Protein AF-A0A0A2UVT8-F1 (afdb_monomer_lite)

Secondary structure (DSSP, 8-state):
-HHHHHHHHHHHHHHHHHHHHHHHTTTTS-HHHHHHHHHHHHHHHHHHHHHHHHHTT-HHHHHHHHHHHHHHHHHHHHHH--

Sequence (82 aa):
MKDRTFLYIIGGVAIVSWLLYFAAYFNHYKMHYIVEGLIFSASATILYFVLVASFFKGSGGRKVTGTILGLVAATFVVVIAL

Radius of gyration: 15.55 Å; chains: 1; bounding box: 35×17×40 Å

Structure (mmCIF, N/CA/C/O backbone):
data_AF-A0A0A2UVT8-F1
#
_entry.id   AF-A0A0A2UVT8-F1
#
loop_
_atom_site.group_PDB
_atom_site.id
_atom_site.type_symbol
_atom_site.label_atom_id
_atom_site.label_alt_id
_atom_site.label_comp_id
_atom_site.label_asym_id
_atom_site.label_entity_id
_atom_site.label_seq_id
_atom_site.pdbx_PDB_ins_code
_atom_site.Cartn_x
_atom_site.Cartn_y
_atom_site.Cartn_z
_atom_site.occupancy
_atom_site.B_iso_or_equiv
_atom_site.auth_seq_id
_atom_site.auth_comp_id
_atom_site.auth_asym_id
_atom_site.auth_atom_id
_atom_site.pdbx_PDB_model_num
ATOM 1 N N . MET A 1 1 ? -6.511 -6.638 20.370 1.00 49.72 1 MET A N 1
ATOM 2 C CA . MET A 1 1 ? -5.068 -6.322 20.227 1.00 49.72 1 MET A CA 1
ATOM 3 C C . MET A 1 1 ? -4.329 -7.239 19.238 1.00 49.72 1 MET A C 1
ATOM 5 O O . MET A 1 1 ? -3.252 -6.849 18.819 1.00 49.72 1 MET A O 1
ATOM 9 N N . LYS A 1 2 ? -4.887 -8.385 18.796 1.00 54.72 2 LYS A N 1
ATOM 10 C CA . LYS A 1 2 ? -4.237 -9.282 17.813 1.00 54.72 2 LYS A CA 1
ATOM 11 C C . LYS A 1 2 ? -4.277 -8.786 16.353 1.00 54.72 2 LYS A C 1
ATOM 13 O O . LYS A 1 2 ? -3.317 -9.008 15.626 1.00 54.72 2 LYS A O 1
ATOM 18 N N . ASP A 1 3 ? -5.309 -8.043 15.948 1.00 66.50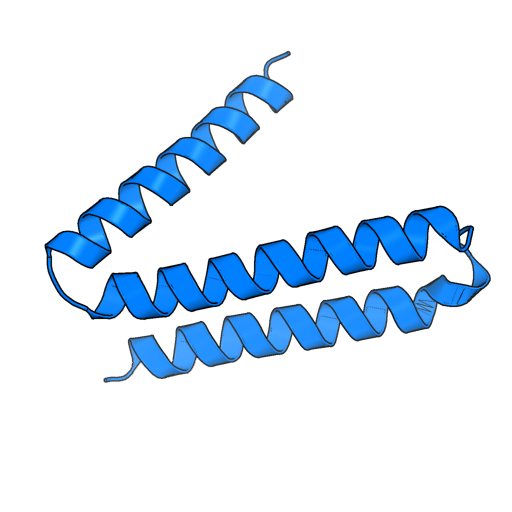 3 ASP A N 1
ATOM 19 C CA . ASP A 1 3 ? -5.510 -7.705 14.522 1.00 66.50 3 ASP A CA 1
ATOM 20 C C . ASP A 1 3 ? -4.635 -6.552 14.008 1.00 66.50 3 ASP A C 1
ATOM 22 O O . ASP A 1 3 ? -4.304 -6.500 12.828 1.00 66.50 3 ASP A O 1
ATOM 26 N N . ARG A 1 4 ? -4.221 -5.631 14.892 1.00 71.44 4 ARG A N 1
ATOM 27 C CA . ARG A 1 4 ? -3.367 -4.489 14.513 1.00 71.44 4 ARG A CA 1
ATOM 28 C C . ARG A 1 4 ? -2.018 -4.976 14.010 1.00 71.44 4 ARG A C 1
ATOM 30 O O . ARG A 1 4 ? -1.637 -4.691 12.882 1.00 71.44 4 ARG A O 1
ATOM 37 N N . THR A 1 5 ? -1.321 -5.737 14.848 1.00 79.31 5 THR A N 1
ATOM 38 C CA . THR A 1 5 ? 0.027 -6.233 14.565 1.00 79.31 5 THR A CA 1
ATOM 39 C C . THR A 1 5 ? 0.047 -7.114 13.321 1.00 79.31 5 THR A C 1
ATOM 41 O O . THR A 1 5 ? 0.954 -6.987 12.509 1.00 79.31 5 THR A O 1
ATOM 44 N N . PHE A 1 6 ? -0.982 -7.941 13.119 1.00 83.06 6 PHE A N 1
ATOM 45 C CA . PHE A 1 6 ? -1.104 -8.781 11.929 1.00 83.06 6 PHE A CA 1
ATOM 46 C C . PHE A 1 6 ? -1.174 -7.963 10.629 1.00 83.06 6 PHE A C 1
ATOM 48 O O . PHE A 1 6 ? -0.444 -8.255 9.685 1.00 83.06 6 PHE A O 1
ATOM 55 N N . LEU A 1 7 ? -1.971 -6.888 10.594 1.00 82.12 7 LEU A N 1
ATOM 56 C CA . LEU A 1 7 ? -2.072 -6.016 9.416 1.00 82.12 7 LEU A CA 1
ATOM 57 C C . LEU A 1 7 ? -0.777 -5.237 9.143 1.00 82.12 7 LEU A C 1
ATOM 59 O O . LEU A 1 7 ? -0.405 -5.054 7.982 1.00 82.12 7 LEU A O 1
ATOM 63 N N . TYR A 1 8 ? -0.054 -4.819 10.184 1.00 82.50 8 TYR A N 1
ATOM 64 C CA . TYR A 1 8 ? 1.272 -4.219 10.007 1.00 82.50 8 TYR A CA 1
ATOM 65 C C . TYR A 1 8 ? 2.296 -5.233 9.478 1.00 82.50 8 TYR A C 1
ATOM 67 O O . TYR A 1 8 ? 3.076 -4.888 8.594 1.00 82.50 8 TYR A O 1
ATOM 75 N N . ILE A 1 9 ? 2.263 -6.483 9.959 1.00 86.06 9 ILE A N 1
ATOM 76 C CA . ILE A 1 9 ? 3.137 -7.561 9.473 1.00 86.06 9 ILE A CA 1
ATOM 77 C C . ILE A 1 9 ? 2.856 -7.861 7.999 1.00 86.06 9 ILE A C 1
ATOM 79 O O . ILE A 1 9 ? 3.800 -7.903 7.219 1.00 86.06 9 ILE A O 1
ATOM 83 N N . ILE A 1 10 ? 1.589 -8.008 7.594 1.00 86.31 10 ILE A N 1
ATOM 84 C CA . ILE A 1 10 ? 1.227 -8.210 6.179 1.00 86.31 10 ILE A CA 1
ATOM 85 C C . ILE A 1 10 ? 1.755 -7.064 5.312 1.00 86.31 10 ILE A C 1
ATOM 87 O O . ILE A 1 10 ? 2.363 -7.320 4.274 1.00 86.31 10 ILE A O 1
ATOM 91 N N . GLY A 1 11 ? 1.574 -5.815 5.755 1.00 82.44 11 GLY A N 1
ATOM 92 C CA . GLY A 1 11 ? 2.114 -4.650 5.051 1.00 82.44 11 GLY A CA 1
ATOM 93 C C . GLY A 1 11 ? 3.632 -4.725 4.901 1.00 82.44 11 GLY A C 1
ATOM 94 O O . GLY A 1 11 ? 4.156 -4.541 3.807 1.00 82.44 11 GLY A O 1
ATOM 95 N N . GLY A 1 12 ? 4.340 -5.076 5.977 1.00 83.31 12 GLY A N 1
ATOM 96 C CA . GLY A 1 12 ? 5.790 -5.273 5.959 1.00 83.31 12 GLY A CA 1
ATOM 97 C C . GLY A 1 12 ? 6.238 -6.381 5.001 1.00 83.31 12 GLY A C 1
ATOM 98 O O . GLY A 1 12 ? 7.132 -6.161 4.186 1.00 83.31 12 GLY A O 1
ATOM 99 N N . VAL A 1 13 ? 5.592 -7.549 5.045 1.00 87.44 13 VAL A N 1
ATOM 100 C CA . VAL A 1 13 ? 5.901 -8.685 4.157 1.00 87.44 13 VAL A CA 1
ATOM 101 C C . VAL A 1 13 ? 5.673 -8.319 2.689 1.00 87.44 13 VAL A C 1
ATOM 103 O O . VAL A 1 13 ? 6.492 -8.675 1.839 1.00 87.44 13 VAL A O 1
ATOM 106 N N . ALA A 1 14 ? 4.609 -7.573 2.384 1.00 84.88 14 ALA A N 1
ATOM 107 C CA . ALA A 1 14 ? 4.328 -7.107 1.029 1.00 84.88 14 ALA A CA 1
ATOM 108 C C . ALA A 1 14 ? 5.425 -6.164 0.502 1.00 84.88 14 ALA A C 1
ATOM 110 O O . ALA A 1 14 ? 5.890 -6.342 -0.622 1.00 84.88 14 ALA A O 1
ATOM 111 N N . ILE A 1 15 ? 5.899 -5.220 1.324 1.00 84.19 15 ILE A N 1
ATOM 112 C CA . ILE A 1 15 ? 6.983 -4.290 0.954 1.00 84.19 15 ILE A CA 1
ATOM 113 C C . ILE A 1 15 ? 8.281 -5.046 0.677 1.00 84.19 15 ILE A C 1
ATOM 115 O O . ILE A 1 15 ? 8.933 -4.805 -0.336 1.00 84.19 15 ILE A O 1
ATOM 119 N N . VAL A 1 16 ? 8.653 -5.976 1.560 1.00 86.12 16 VAL A N 1
ATOM 120 C CA . VAL A 1 16 ? 9.882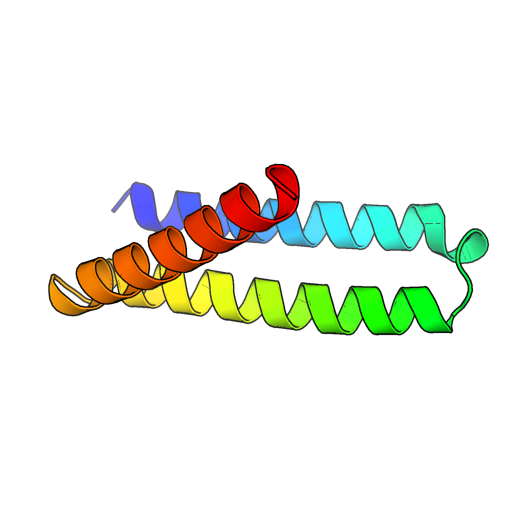 -6.765 1.401 1.00 86.12 16 VAL A CA 1
ATOM 121 C C . VAL A 1 16 ? 9.810 -7.629 0.141 1.00 86.12 16 VAL A C 1
ATOM 123 O O . VAL A 1 16 ? 10.761 -7.651 -0.637 1.00 86.12 16 VAL A O 1
ATOM 126 N N . SER A 1 17 ? 8.672 -8.284 -0.104 1.00 84.75 17 SER A N 1
ATOM 127 C CA . SER A 1 17 ? 8.455 -9.093 -1.314 1.00 84.75 17 SER A CA 1
ATOM 128 C C . SER A 1 17 ? 8.560 -8.249 -2.585 1.00 84.75 17 SER A C 1
ATOM 130 O O . SER A 1 17 ? 9.150 -8.674 -3.576 1.00 84.75 17 SER A O 1
ATOM 132 N N . TRP A 1 18 ? 8.031 -7.027 -2.546 1.00 82.75 18 TRP A N 1
ATOM 133 C CA . TRP A 1 18 ? 8.106 -6.089 -3.657 1.00 82.75 18 TRP A CA 1
ATOM 134 C C . TRP A 1 18 ? 9.539 -5.596 -3.907 1.00 82.75 18 TRP A C 1
ATOM 136 O O . TRP A 1 18 ? 10.000 -5.610 -5.047 1.00 82.75 18 TRP A O 1
ATOM 146 N N . LEU A 1 19 ? 10.288 -5.238 -2.859 1.00 83.00 19 LEU A N 1
ATOM 147 C CA . LEU A 1 19 ? 11.700 -4.856 -2.984 1.00 83.00 19 LEU A CA 1
ATOM 148 C C . LEU A 1 19 ? 12.544 -5.995 -3.566 1.00 83.00 19 LEU A C 1
ATOM 150 O O . LEU A 1 19 ? 13.381 -5.755 -4.434 1.00 83.00 19 LEU A O 1
ATOM 154 N N . LEU A 1 20 ? 12.289 -7.233 -3.135 1.00 85.19 20 LEU A N 1
ATOM 155 C CA . LEU A 1 20 ? 12.933 -8.425 -3.688 1.00 85.19 20 LEU A CA 1
ATOM 156 C C . LEU A 1 20 ? 12.592 -8.623 -5.169 1.00 85.19 20 LEU A C 1
ATOM 158 O O . LEU A 1 20 ? 13.483 -8.943 -5.951 1.00 85.19 20 LEU A O 1
ATOM 162 N N . TYR A 1 21 ? 11.340 -8.387 -5.571 1.00 83.62 21 TYR A N 1
ATOM 163 C CA . TYR A 1 21 ? 10.940 -8.429 -6.978 1.00 83.62 21 TYR A CA 1
ATOM 164 C C . TYR A 1 21 ? 11.712 -7.396 -7.810 1.00 83.62 21 TYR A C 1
ATOM 166 O O . TYR A 1 21 ? 12.326 -7.742 -8.817 1.00 83.62 21 TYR A O 1
ATOM 174 N N . PHE A 1 22 ? 11.765 -6.138 -7.371 1.00 78.44 22 PHE A N 1
ATOM 175 C CA . PHE A 1 22 ? 12.508 -5.107 -8.101 1.00 78.44 22 PHE A CA 1
ATOM 176 C C . PHE A 1 22 ? 14.012 -5.377 -8.137 1.00 78.44 22 PHE A C 1
ATOM 178 O O . PHE A 1 22 ? 14.632 -5.160 -9.174 1.00 78.44 22 PHE A O 1
ATOM 185 N N . ALA A 1 23 ? 14.590 -5.906 -7.057 1.00 81.06 23 ALA A N 1
ATOM 186 C CA . ALA A 1 23 ? 15.990 -6.316 -7.031 1.00 81.06 23 ALA A CA 1
ATOM 187 C C . ALA A 1 23 ? 16.272 -7.471 -8.009 1.00 81.06 23 ALA A C 1
ATOM 189 O O . ALA A 1 23 ? 17.258 -7.421 -8.743 1.00 81.06 23 ALA A O 1
ATOM 190 N N . ALA 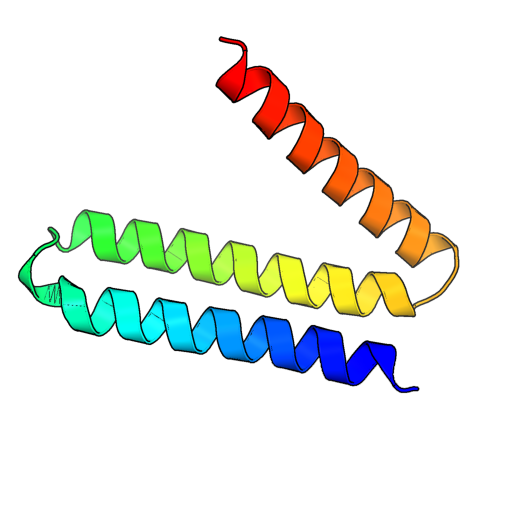A 1 24 ? 15.396 -8.479 -8.069 1.00 83.75 24 ALA A N 1
ATOM 191 C CA . ALA A 1 24 ? 15.550 -9.635 -8.953 1.00 83.75 24 ALA A CA 1
ATOM 192 C C . ALA A 1 24 ? 15.441 -9.269 -10.442 1.00 83.75 24 ALA A C 1
ATOM 194 O O . ALA A 1 24 ? 16.131 -9.856 -11.275 1.00 83.75 24 ALA A O 1
ATOM 195 N N . TYR A 1 25 ? 14.609 -8.282 -10.779 1.00 79.12 25 TYR A N 1
ATOM 196 C CA . TYR A 1 25 ? 14.351 -7.878 -12.163 1.00 79.12 25 TYR A CA 1
ATOM 197 C C . TYR A 1 25 ? 14.976 -6.528 -12.546 1.00 79.12 25 TYR A C 1
ATOM 199 O O . TYR A 1 25 ? 14.678 -5.997 -13.616 1.00 79.12 25 TYR A O 1
ATOM 207 N N . PHE A 1 26 ? 15.883 -5.982 -11.729 1.00 76.12 26 PHE A N 1
ATOM 208 C CA . PHE A 1 26 ? 16.510 -4.676 -11.971 1.00 76.12 26 PHE A CA 1
ATOM 209 C C . PHE A 1 26 ? 17.218 -4.596 -13.334 1.00 76.12 26 PHE A C 1
ATOM 211 O O . PHE A 1 26 ? 17.127 -3.588 -14.027 1.00 76.12 26 PHE A O 1
ATOM 218 N N . ASN A 1 27 ? 17.856 -5.689 -13.760 1.00 77.50 27 ASN A N 1
ATOM 219 C CA . ASN A 1 27 ? 18.545 -5.766 -15.053 1.00 77.50 27 ASN A CA 1
ATOM 220 C C . ASN A 1 27 ? 17.599 -5.984 -16.248 1.00 77.50 27 ASN A C 1
ATOM 222 O O . ASN A 1 27 ? 18.039 -5.913 -17.392 1.00 77.50 27 ASN A O 1
ATOM 226 N N . HIS A 1 28 ? 16.319 -6.277 -15.999 1.00 76.81 28 HIS A N 1
ATOM 227 C CA . HIS A 1 28 ? 15.354 -6.656 -17.032 1.00 76.81 28 HIS A CA 1
ATOM 228 C C . HIS A 1 28 ? 14.432 -5.500 -17.454 1.00 76.81 28 HIS A C 1
ATOM 230 O O . HIS A 1 28 ? 13.856 -5.539 -18.545 1.00 76.81 28 HIS A O 1
ATOM 236 N N . TYR A 1 29 ? 14.302 -4.468 -16.615 1.00 73.69 29 TYR A N 1
ATOM 237 C CA . TYR A 1 29 ? 13.449 -3.303 -16.854 1.00 73.69 29 TYR A CA 1
ATOM 238 C C . TYR A 1 29 ? 14.270 -2.059 -17.210 1.00 73.69 29 TYR A C 1
ATOM 240 O O . TYR A 1 29 ? 15.348 -1.820 -16.672 1.00 73.69 29 TYR A O 1
ATOM 248 N N . LYS A 1 30 ? 13.739 -1.205 -18.099 1.00 79.81 30 LYS A N 1
ATOM 249 C CA . LYS A 1 30 ? 14.324 0.128 -18.322 1.00 79.81 30 LYS A CA 1
ATOM 250 C C . LYS A 1 30 ? 14.182 0.956 -17.043 1.00 79.81 30 LYS A C 1
ATOM 252 O O . LYS A 1 30 ? 13.114 0.944 -16.435 1.00 79.81 30 LYS A O 1
ATOM 257 N N . MET A 1 31 ? 15.210 1.738 -16.706 1.00 76.75 31 MET A N 1
ATOM 258 C CA . MET A 1 31 ? 15.262 2.604 -15.513 1.00 76.75 31 MET A CA 1
ATOM 259 C C . MET A 1 31 ? 13.977 3.416 -15.278 1.00 76.75 31 MET A C 1
ATOM 261 O O . MET A 1 31 ? 13.481 3.489 -14.162 1.00 76.75 31 MET A O 1
ATOM 265 N N . HIS A 1 32 ? 13.391 3.952 -16.350 1.00 77.44 32 HIS A N 1
ATOM 266 C CA . HIS A 1 32 ? 12.092 4.629 -16.349 1.00 77.44 32 HIS A CA 1
ATOM 267 C C . HIS A 1 32 ? 10.977 3.827 -15.642 1.00 77.44 32 HIS A C 1
ATOM 269 O O . HIS A 1 32 ? 10.338 4.341 -14.730 1.00 77.44 32 HIS A O 1
ATOM 275 N N . TYR A 1 33 ? 10.785 2.552 -16.002 1.00 77.50 33 TYR A N 1
ATOM 276 C CA . TYR A 1 33 ? 9.721 1.715 -15.430 1.00 77.50 33 TYR A CA 1
ATOM 277 C C . TYR A 1 33 ? 10.004 1.337 -13.976 1.00 77.50 33 TYR A C 1
ATOM 279 O O . TYR A 1 33 ? 9.083 1.116 -13.193 1.00 77.50 33 TYR A O 1
ATOM 287 N N . ILE A 1 34 ? 11.286 1.277 -13.610 1.00 78.44 34 ILE A N 1
ATOM 288 C CA . ILE A 1 34 ? 11.714 1.018 -12.237 1.00 78.44 34 ILE A CA 1
ATOM 289 C C . ILE A 1 34 ? 11.333 2.198 -11.343 1.00 78.44 34 ILE A C 1
ATOM 291 O O . ILE A 1 34 ? 10.754 1.997 -10.277 1.00 78.44 34 ILE A O 1
ATOM 295 N N . VAL A 1 35 ? 11.608 3.423 -11.794 1.00 80.56 35 VAL A N 1
ATOM 296 C CA . VAL A 1 35 ? 11.285 4.649 -11.053 1.00 80.56 35 VAL A CA 1
ATOM 297 C C . VAL A 1 35 ? 9.772 4.843 -10.934 1.00 80.56 35 VAL A C 1
ATOM 299 O O . VAL A 1 35 ? 9.287 5.103 -9.834 1.00 80.56 35 VAL A O 1
ATOM 302 N N . GLU A 1 36 ? 9.013 4.656 -12.017 1.00 79.88 36 GLU A N 1
ATOM 303 C CA . GLU A 1 36 ? 7.543 4.722 -11.970 1.00 79.88 36 GLU A CA 1
ATOM 304 C C . GLU A 1 36 ? 6.957 3.677 -11.013 1.00 79.88 36 GLU A C 1
ATOM 306 O O . GLU A 1 36 ? 6.126 4.006 -10.163 1.00 79.88 36 GLU A O 1
ATOM 311 N N . GLY A 1 37 ? 7.440 2.433 -11.094 1.00 79.25 37 GLY A N 1
ATOM 312 C CA . GLY A 1 37 ? 7.026 1.356 -10.200 1.00 79.25 37 GLY A CA 1
ATOM 313 C C . GLY A 1 37 ? 7.336 1.655 -8.734 1.00 79.25 37 GLY A C 1
ATOM 314 O O . GLY A 1 37 ? 6.500 1.385 -7.872 1.00 79.25 37 GLY A O 1
ATOM 315 N N . LEU A 1 38 ? 8.500 2.248 -8.450 1.00 81.62 38 LEU A N 1
ATOM 316 C CA . LEU A 1 38 ? 8.923 2.649 -7.106 1.00 81.62 38 LEU A CA 1
ATOM 317 C C . LEU A 1 38 ? 8.063 3.778 -6.535 1.00 81.62 38 LEU A C 1
ATOM 319 O O . LEU A 1 38 ? 7.670 3.723 -5.372 1.00 81.62 38 LEU A O 1
ATOM 323 N N . ILE A 1 39 ? 7.746 4.794 -7.338 1.00 85.06 39 ILE A N 1
ATOM 324 C CA . ILE A 1 39 ? 6.881 5.899 -6.905 1.00 85.06 39 ILE A CA 1
ATOM 325 C C . ILE A 1 39 ? 5.470 5.374 -6.623 1.00 85.06 39 ILE A C 1
ATOM 327 O O . ILE A 1 39 ? 4.889 5.670 -5.573 1.00 85.06 39 ILE A O 1
ATOM 331 N N . PHE A 1 40 ? 4.937 4.549 -7.526 1.00 83.81 40 PHE A N 1
ATOM 332 C CA . PHE A 1 40 ? 3.626 3.938 -7.355 1.00 83.81 40 PHE A CA 1
ATOM 333 C C . PHE A 1 40 ? 3.578 3.065 -6.097 1.00 83.81 40 PHE A C 1
ATOM 335 O O . PHE A 1 40 ? 2.697 3.245 -5.255 1.00 83.81 40 PHE A O 1
ATOM 342 N N . SER A 1 41 ? 4.552 2.177 -5.904 1.00 81.25 41 SER A N 1
ATOM 343 C CA . SER A 1 41 ? 4.574 1.279 -4.748 1.00 81.25 41 SER A CA 1
ATOM 344 C C . SER A 1 41 ? 4.772 2.019 -3.426 1.00 81.25 41 SER A C 1
ATOM 346 O O . SER A 1 41 ? 4.089 1.703 -2.447 1.00 81.25 41 SER A O 1
ATOM 348 N N . ALA A 1 42 ? 5.633 3.039 -3.389 1.00 82.56 42 ALA A N 1
ATOM 349 C CA . ALA A 1 42 ? 5.828 3.874 -2.211 1.00 82.56 42 ALA A CA 1
ATOM 350 C C . ALA A 1 42 ? 4.525 4.592 -1.836 1.00 82.56 42 ALA A C 1
ATOM 352 O O . ALA A 1 42 ? 4.102 4.546 -0.679 1.00 82.56 42 ALA A O 1
ATOM 353 N N . SER A 1 43 ? 3.838 5.183 -2.819 1.00 86.19 43 SER A N 1
ATOM 354 C CA . SER A 1 43 ? 2.555 5.855 -2.589 1.00 86.19 43 SER A CA 1
ATOM 355 C C . SER A 1 43 ? 1.462 4.890 -2.103 1.00 86.19 43 SER A C 1
ATOM 357 O O . SER A 1 43 ? 0.773 5.188 -1.125 1.00 86.19 43 SER A O 1
ATOM 359 N N . ALA A 1 44 ? 1.364 3.694 -2.695 1.00 84.50 44 ALA A N 1
ATOM 360 C CA . ALA A 1 44 ? 0.416 2.658 -2.289 1.00 84.50 44 ALA A CA 1
ATOM 361 C C . ALA A 1 44 ? 0.696 2.143 -0.867 1.00 84.50 44 ALA A C 1
ATOM 363 O O . ALA A 1 44 ? -0.227 1.931 -0.080 1.00 84.50 44 ALA A O 1
ATOM 364 N N . THR A 1 45 ? 1.972 2.003 -0.509 1.00 84.25 45 THR A N 1
ATOM 365 C CA . THR A 1 45 ? 2.407 1.577 0.827 1.00 84.25 45 THR A CA 1
ATOM 366 C C . THR A 1 45 ? 2.046 2.608 1.893 1.00 84.25 45 THR A C 1
ATOM 368 O O . THR A 1 45 ? 1.503 2.259 2.944 1.00 84.25 45 THR A O 1
ATOM 371 N N . ILE A 1 46 ? 2.306 3.890 1.621 1.00 87.12 46 ILE A N 1
ATOM 372 C CA . ILE A 1 46 ? 1.923 4.988 2.518 1.00 87.12 46 ILE A CA 1
ATOM 373 C C . ILE A 1 46 ? 0.404 4.984 2.714 1.00 87.12 46 ILE A C 1
ATOM 375 O O . ILE A 1 46 ? -0.073 5.023 3.850 1.00 87.12 46 ILE A O 1
ATOM 379 N N . LEU A 1 47 ? -0.355 4.863 1.622 1.00 88.06 47 LEU A N 1
ATOM 380 C CA . LEU A 1 47 ? -1.813 4.801 1.669 1.00 88.06 47 LEU A CA 1
ATOM 381 C C . LEU A 1 47 ? -2.301 3.614 2.515 1.00 88.06 47 LEU A C 1
ATOM 383 O O . LEU A 1 47 ? -3.171 3.791 3.368 1.00 88.06 47 LEU A O 1
ATOM 387 N N . TYR A 1 48 ? -1.703 2.430 2.352 1.00 85.88 48 TYR A N 1
ATOM 388 C CA . TYR A 1 48 ? -2.027 1.243 3.145 1.00 85.88 48 TYR A CA 1
ATOM 389 C C . TYR A 1 48 ? -1.855 1.490 4.649 1.00 85.88 48 TYR A C 1
ATOM 391 O O . TYR A 1 48 ? -2.787 1.257 5.420 1.00 85.88 48 TYR A O 1
ATOM 399 N N . PHE A 1 49 ? -0.709 2.014 5.093 1.00 84.81 49 PHE A N 1
ATOM 400 C CA . PHE A 1 49 ? -0.494 2.262 6.523 1.00 84.81 49 PHE A CA 1
ATOM 401 C C . PHE A 1 49 ? -1.391 3.369 7.080 1.00 84.81 49 PHE A C 1
ATOM 403 O O . PHE A 1 49 ? -1.840 3.262 8.225 1.00 84.81 49 PHE A O 1
ATOM 410 N N . VAL A 1 50 ? -1.709 4.393 6.283 1.00 86.75 50 VAL A N 1
ATOM 411 C CA . VAL A 1 50 ? -2.679 5.434 6.658 1.00 86.75 50 VAL A CA 1
ATOM 412 C C . VAL A 1 50 ? -4.078 4.839 6.837 1.00 86.75 50 VAL A C 1
ATOM 414 O O . VAL A 1 50 ? -4.772 5.184 7.800 1.00 86.75 50 VAL A O 1
ATOM 417 N N . LEU A 1 51 ? -4.483 3.915 5.964 1.00 84.94 51 LEU A N 1
ATOM 418 C CA . LEU A 1 51 ? -5.757 3.202 6.064 1.00 84.94 51 LEU A CA 1
ATOM 419 C C . LEU A 1 51 ? -5.790 2.277 7.278 1.00 84.94 51 LEU A C 1
ATOM 421 O O . LEU A 1 51 ? -6.748 2.330 8.043 1.00 84.94 51 LEU A O 1
ATOM 425 N N . VAL A 1 52 ? -4.735 1.496 7.518 1.00 84.69 52 VAL A N 1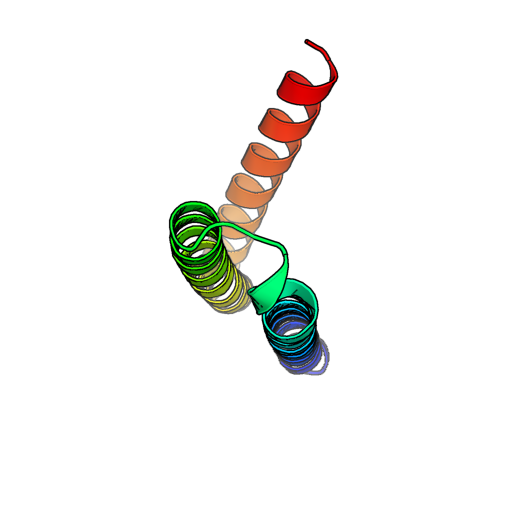
ATOM 426 C CA . VAL A 1 52 ? -4.622 0.651 8.717 1.00 84.69 52 VAL A CA 1
ATOM 427 C C . VAL A 1 52 ? -4.696 1.511 9.983 1.00 84.69 52 VAL A C 1
ATOM 429 O O . VAL A 1 52 ? -5.493 1.225 10.878 1.00 84.69 52 VAL A O 1
ATOM 432 N N . ALA A 1 53 ? -3.945 2.612 10.055 1.00 83.06 53 ALA A N 1
ATOM 433 C CA . ALA A 1 53 ? -3.986 3.521 11.200 1.00 83.06 53 ALA A CA 1
ATOM 434 C C . ALA A 1 53 ? -5.385 4.134 11.400 1.00 83.06 53 ALA A C 1
ATOM 436 O O . ALA A 1 53 ? -5.892 4.194 12.525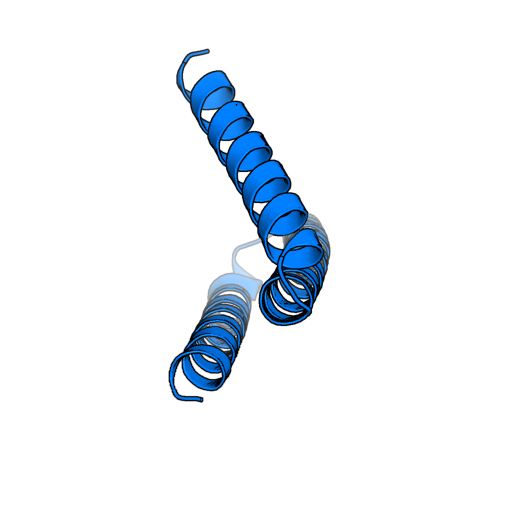 1.00 83.06 53 ALA A O 1
ATOM 437 N N . SER A 1 54 ? -6.040 4.539 10.309 1.00 84.06 54 SER A N 1
ATOM 438 C CA . SER A 1 54 ? -7.393 5.105 10.333 1.00 84.06 54 SER A CA 1
ATOM 439 C C . SER A 1 54 ? -8.441 4.075 10.745 1.00 84.06 54 SER A C 1
ATOM 441 O O . SER A 1 54 ? -9.278 4.374 11.596 1.00 84.06 54 SER A O 1
ATOM 443 N N . PHE A 1 55 ? -8.367 2.844 10.240 1.00 81.75 55 PHE A N 1
ATOM 444 C CA . PHE A 1 55 ? -9.271 1.745 10.582 1.00 81.75 55 PHE A CA 1
ATOM 445 C C . PHE A 1 55 ? -9.353 1.520 12.095 1.00 81.75 55 PHE A C 1
ATOM 447 O O . PHE A 1 55 ? -10.419 1.265 12.654 1.00 81.75 55 PHE A O 1
ATOM 454 N N . PHE A 1 56 ? -8.234 1.690 12.790 1.00 80.88 56 PHE A N 1
ATOM 455 C CA . PHE A 1 56 ? -8.148 1.477 14.227 1.00 80.88 56 PHE A CA 1
ATOM 456 C C . PHE A 1 56 ? -8.478 2.703 15.091 1.00 80.88 56 PHE A C 1
ATOM 458 O O . PHE A 1 56 ? -8.579 2.560 16.313 1.00 80.88 56 PHE A O 1
ATOM 465 N N . LYS A 1 57 ? -8.694 3.879 14.487 1.00 79.75 57 LYS A N 1
ATOM 466 C CA . LYS A 1 57 ? -8.950 5.154 15.182 1.00 79.75 57 LYS A CA 1
ATOM 467 C C . LYS A 1 57 ? -10.399 5.321 15.680 1.00 79.75 57 LYS A C 1
ATOM 469 O O . LYS A 1 57 ? -10.668 6.238 16.446 1.00 79.75 57 LYS A O 1
ATOM 474 N N . GLY A 1 58 ? -11.338 4.451 15.290 1.00 77.31 58 GLY A N 1
ATOM 475 C CA . GLY A 1 58 ? -12.730 4.478 15.776 1.00 77.31 58 GLY A CA 1
ATOM 476 C C . GLY A 1 58 ? -13.771 4.147 14.701 1.00 77.31 58 GLY A C 1
ATOM 477 O O . GLY A 1 58 ? -13.437 3.614 13.646 1.00 77.31 58 GLY A O 1
ATOM 478 N N . SER A 1 59 ? -15.054 4.431 14.952 1.00 73.12 59 SER A N 1
ATOM 479 C CA . SER A 1 59 ? -16.143 4.202 13.977 1.00 73.12 59 SER A CA 1
ATOM 480 C C . SER A 1 59 ? -15.996 5.058 12.711 1.00 73.12 59 SER A C 1
ATOM 482 O O . SER A 1 59 ? -16.176 4.550 11.606 1.00 73.12 59 SER A O 1
ATOM 484 N N . GLY A 1 60 ? -15.587 6.324 12.852 1.00 79.25 60 GLY A N 1
ATOM 485 C CA . GLY A 1 60 ? -15.340 7.222 11.717 1.00 79.25 60 GLY A CA 1
ATOM 486 C C . GLY A 1 60 ? -14.202 6.741 10.814 1.00 79.25 60 GLY A C 1
ATOM 487 O O . GLY A 1 60 ? -14.350 6.692 9.597 1.00 79.25 60 GLY A O 1
ATOM 488 N N . GLY A 1 61 ? -13.095 6.292 11.409 1.00 75.50 61 GLY A N 1
ATOM 489 C CA . GLY A 1 61 ? -11.952 5.769 10.662 1.00 75.50 61 GLY A CA 1
ATOM 490 C C . GLY A 1 61 ? -12.235 4.445 9.939 1.00 75.50 61 GLY A C 1
ATOM 491 O O . GLY A 1 61 ? -11.781 4.253 8.810 1.00 75.50 61 GLY A O 1
ATOM 492 N N . ARG A 1 62 ? -13.073 3.570 10.521 1.00 78.81 62 ARG A N 1
ATOM 493 C CA . ARG A 1 62 ? -13.581 2.363 9.839 1.00 78.81 62 ARG A CA 1
ATOM 494 C C . ARG A 1 62 ? -14.454 2.701 8.632 1.00 78.81 62 ARG A C 1
ATOM 496 O O . ARG A 1 62 ? -14.282 2.083 7.586 1.00 78.81 62 ARG A O 1
ATOM 503 N N . LYS A 1 63 ? -15.339 3.698 8.750 1.00 80.00 63 LYS A N 1
ATOM 504 C CA . LYS A 1 63 ? -16.209 4.142 7.648 1.00 80.00 63 LYS A CA 1
ATOM 505 C C . LYS A 1 63 ? -15.390 4.691 6.477 1.00 80.00 63 LYS A C 1
ATOM 507 O O . LYS A 1 63 ? -15.596 4.259 5.352 1.00 80.00 63 LYS A O 1
ATOM 512 N N . VAL A 1 64 ? -14.412 5.556 6.755 1.00 83.44 64 VAL A N 1
ATOM 513 C CA . VAL A 1 64 ? -13.500 6.110 5.735 1.00 83.44 64 VAL A CA 1
ATOM 514 C C . VAL A 1 64 ? -12.701 5.005 5.044 1.00 83.44 64 VAL A C 1
ATOM 516 O O . VAL A 1 64 ? -12.655 4.958 3.818 1.00 83.44 64 VAL A O 1
ATOM 519 N N . THR A 1 65 ? -12.125 4.081 5.818 1.00 82.69 65 THR A N 1
ATOM 520 C CA . THR A 1 65 ? -11.349 2.962 5.263 1.00 82.69 65 THR A CA 1
ATOM 521 C C . THR A 1 65 ? -12.213 2.081 4.357 1.00 82.69 65 THR A C 1
ATOM 523 O O . THR A 1 65 ? -11.801 1.748 3.250 1.00 82.69 65 THR A O 1
ATOM 526 N N . GLY A 1 66 ? -13.435 1.757 4.792 1.00 80.75 66 GLY A N 1
ATOM 527 C CA . GLY A 1 66 ? -14.389 0.981 3.999 1.00 80.75 66 GLY A CA 1
ATOM 528 C C . GLY A 1 66 ? -14.820 1.685 2.711 1.00 80.75 66 GLY A C 1
ATOM 529 O O . GLY A 1 66 ? -14.865 1.046 1.665 1.00 80.75 66 GLY A O 1
ATOM 530 N N . THR A 1 67 ? -15.078 2.998 2.749 1.00 83.19 67 THR A N 1
ATOM 531 C CA . THR A 1 67 ? -15.418 3.779 1.548 1.00 83.19 67 THR A CA 1
ATOM 532 C C . THR A 1 67 ? -14.278 3.779 0.534 1.00 83.19 67 THR A C 1
ATOM 534 O O . THR A 1 67 ? -14.527 3.558 -0.646 1.00 83.19 67 THR A O 1
ATOM 537 N N . ILE A 1 68 ? -13.035 3.987 0.982 1.00 84.50 68 ILE A N 1
ATOM 538 C CA . ILE A 1 68 ? -11.866 4.009 0.092 1.00 84.50 68 ILE A CA 1
ATOM 539 C C . ILE A 1 68 ? -11.642 2.630 -0.537 1.00 84.50 68 ILE A C 1
ATOM 541 O O . ILE A 1 68 ? -11.481 2.539 -1.751 1.00 84.50 68 ILE A O 1
ATOM 545 N N . LEU A 1 69 ? -11.699 1.554 0.255 1.00 83.38 69 LEU A N 1
ATOM 546 C CA . LEU A 1 69 ? -11.580 0.188 -0.267 1.00 83.38 69 LEU A CA 1
ATOM 547 C C . LEU A 1 69 ? -12.706 -0.155 -1.249 1.00 83.38 69 LEU A C 1
ATOM 549 O O . LEU A 1 69 ? -12.445 -0.761 -2.284 1.00 83.38 69 LEU A O 1
ATOM 553 N N . GLY A 1 70 ? -13.939 0.268 -0.959 1.00 83.75 70 GLY A N 1
ATOM 554 C CA . GLY A 1 70 ? -15.075 0.094 -1.863 1.00 83.75 70 GLY A CA 1
ATOM 555 C C . GLY A 1 70 ? -14.891 0.829 -3.192 1.00 83.75 70 GLY A C 1
ATOM 556 O O . GLY A 1 70 ? -15.190 0.271 -4.243 1.00 83.75 70 GLY A O 1
ATOM 557 N N . LEU A 1 71 ? -14.338 2.044 -3.160 1.00 85.00 71 LEU A N 1
ATOM 558 C CA . LEU A 1 71 ? -14.020 2.827 -4.358 1.00 85.00 71 LEU A CA 1
ATOM 559 C C . LEU A 1 71 ? -12.933 2.162 -5.207 1.00 85.00 71 LEU A C 1
ATOM 561 O O . LEU A 1 71 ? -13.094 2.064 -6.419 1.00 85.00 71 LEU A O 1
ATOM 565 N N . VAL A 1 72 ? -11.868 1.660 -4.575 1.00 83.44 72 VAL A N 1
ATOM 566 C CA . VAL A 1 72 ? -10.796 0.922 -5.264 1.00 83.44 72 VAL A CA 1
ATOM 567 C C . VAL A 1 72 ? -11.328 -0.379 -5.873 1.00 83.44 72 VAL A C 1
ATOM 569 O O . VAL A 1 72 ? -11.009 -0.706 -7.010 1.00 83.44 72 VAL A O 1
ATOM 572 N N . ALA A 1 73 ? -12.172 -1.121 -5.155 1.00 81.38 73 ALA A N 1
ATOM 573 C CA . ALA A 1 73 ? -12.784 -2.332 -5.696 1.00 81.38 73 ALA A CA 1
ATOM 574 C C . ALA A 1 73 ? -13.694 -2.019 -6.897 1.00 81.38 73 ALA A C 1
ATOM 576 O O . ALA A 1 73 ? -13.646 -2.720 -7.906 1.00 81.38 73 ALA A O 1
ATOM 577 N N . ALA A 1 74 ? -14.480 -0.941 -6.817 1.00 80.25 74 ALA A N 1
ATOM 578 C CA . ALA A 1 74 ? -15.353 -0.511 -7.903 1.00 80.25 74 ALA A CA 1
ATOM 579 C C . ALA A 1 74 ? -14.563 -0.100 -9.154 1.00 80.25 74 ALA A C 1
ATOM 581 O O . ALA A 1 74 ? -14.933 -0.500 -10.255 1.00 80.25 74 ALA A O 1
ATOM 582 N N . THR A 1 75 ? -13.457 0.639 -9.009 1.00 81.06 75 THR A N 1
ATOM 583 C CA . THR A 1 75 ? -12.613 0.992 -10.160 1.00 81.06 75 THR A CA 1
ATOM 584 C C . THR A 1 75 ? -11.981 -0.239 -10.798 1.00 81.06 75 THR A C 1
ATOM 586 O O . THR A 1 75 ? -11.985 -0.336 -12.021 1.00 81.06 75 THR A O 1
ATOM 589 N N . PHE A 1 76 ? -11.519 -1.215 -10.012 1.00 76.81 76 PHE A N 1
ATOM 590 C CA . PHE A 1 76 ? -11.015 -2.483 -10.554 1.00 76.81 76 PHE A CA 1
ATOM 591 C C . PHE A 1 76 ? -12.079 -3.255 -11.342 1.00 76.81 76 PHE A C 1
ATOM 593 O O . PHE A 1 76 ? -11.794 -3.732 -12.437 1.00 76.81 76 PHE A O 1
ATOM 600 N N . VAL A 1 77 ? -13.308 -3.351 -10.823 1.00 81.00 77 VAL A N 1
ATOM 601 C CA . VAL A 1 77 ? -14.416 -4.019 -11.527 1.00 81.00 77 VAL A CA 1
ATOM 602 C C . VAL A 1 77 ? -14.739 -3.311 -12.842 1.00 81.00 77 VAL A C 1
ATOM 604 O O . VAL A 1 77 ? -14.895 -3.976 -13.860 1.00 81.00 77 VAL A O 1
ATOM 607 N N . VAL A 1 78 ? -14.798 -1.977 -12.842 1.00 80.75 78 VAL A N 1
ATOM 608 C CA . VAL A 1 78 ? -15.066 -1.191 -14.057 1.00 80.75 78 VAL A CA 1
ATOM 609 C C . VAL A 1 78 ? -13.952 -1.359 -15.091 1.00 80.75 78 VAL A C 1
ATOM 611 O O . VAL A 1 78 ? -14.253 -1.516 -16.267 1.00 80.75 78 VAL A O 1
ATOM 614 N N . VAL A 1 79 ? -12.684 -1.375 -14.671 1.00 78.06 79 VAL A N 1
ATOM 615 C CA . VAL A 1 79 ? -11.536 -1.569 -15.576 1.00 78.06 79 VAL A CA 1
ATOM 616 C C . VAL A 1 79 ? -11.514 -2.972 -16.185 1.00 78.06 79 VAL A C 1
ATOM 618 O O . VAL A 1 79 ? -11.137 -3.109 -17.338 1.00 78.06 79 VAL A O 1
ATOM 621 N N . ILE A 1 80 ? -11.909 -4.008 -15.438 1.00 75.31 80 ILE A N 1
ATOM 622 C CA . ILE A 1 80 ? -11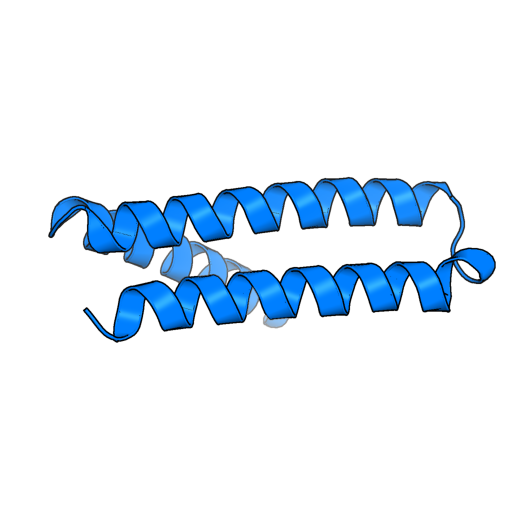.968 -5.391 -15.948 1.00 75.31 80 ILE A CA 1
ATOM 623 C C . ILE A 1 80 ? -13.187 -5.612 -16.860 1.00 75.31 80 ILE A C 1
ATOM 625 O O . ILE A 1 80 ? -13.158 -6.484 -17.723 1.00 75.31 80 ILE A O 1
ATOM 629 N N . ALA A 1 81 ? -14.271 -4.864 -16.647 1.00 70.94 81 ALA A N 1
ATOM 630 C CA . ALA A 1 81 ? -15.506 -4.981 -17.421 1.00 70.94 81 ALA A CA 1
ATOM 631 C C . ALA A 1 81 ? -15.504 -4.187 -18.745 1.00 70.94 81 ALA A C 1
ATOM 633 O O . ALA A 1 81 ? -16.468 -4.302 -19.504 1.00 70.94 81 ALA A O 1
ATOM 634 N N . LEU A 1 82 ? -14.465 -3.383 -18.999 1.00 62.72 82 LEU A N 1
ATOM 635 C CA . LEU A 1 82 ? -14.216 -2.635 -20.239 1.00 62.72 82 LEU A CA 1
ATOM 636 C C . LEU A 1 82 ? -13.265 -3.406 -21.159 1.00 62.72 82 LEU A C 1
ATOM 638 O O . LEU A 1 82 ? -13.493 -3.346 -22.387 1.00 62.72 82 LEU A O 1
#

Foldseek 3Di:
DVPLVVLVVVLVVVVVVVVVVCVVCVVPDDPVVSVVSVVVSVVVSVVSVQLSVLCPPDPRSVVVSVVVVVVVVVVVVVVVVD

Organism: NCBI:txid1385513

pLDDT: mean 80.35, std 6.32, range [49.72, 88.06]